Protein AF-A0A968ZT62-F1 (afdb_monomer_lite)

Radius of gyration: 15.63 Å; chains: 1; bounding box: 33×35×37 Å

Foldseek 3Di:
DVVVLVVVQVVCVVDPDARAAEAEDAAPDPVCVVVDDPPPDHDYPVRSVVQVVVCVVVVNRYGYPDVRVVVVVCCVVPVPVVVVVVVVVVPD

Sequence (92 aa):
MHSYTRSLRSQLADTSVRVVELLPPVVDTELAADLLDPSFPRISPEKLVAALLKGLKNNTDEIAPGQSAQLKLMSRLAPGFLFQQMNKNAKR

Structure (mmCIF, N/CA/C/O backbone):
data_AF-A0A968ZT62-F1
#
_entry.id   AF-A0A968ZT62-F1
#
loop_
_atom_site.group_PDB
_atom_site.id
_atom_site.type_symbol
_atom_site.label_atom_id
_atom_site.label_alt_id
_atom_site.label_comp_id
_atom_site.label_asym_id
_atom_site.label_entity_id
_atom_site.label_seq_id
_atom_site.pdbx_PDB_ins_code
_atom_site.Cartn_x
_atom_site.Cartn_y
_atom_site.Cartn_z
_atom_site.occupancy
_atom_site.B_iso_or_equiv
_atom_site.auth_seq_id
_atom_site.auth_comp_id
_atom_site.auth_asym_id
_atom_site.auth_atom_id
_atom_site.pdbx_PDB_model_num
ATOM 1 N N . MET A 1 1 ? 4.025 -10.550 6.028 1.00 75.38 1 MET A N 1
ATOM 2 C CA . MET A 1 1 ? 3.632 -9.148 6.289 1.00 75.38 1 MET A CA 1
ATOM 3 C C . MET A 1 1 ? 2.118 -8.961 6.236 1.00 75.38 1 MET A C 1
ATOM 5 O O . MET A 1 1 ? 1.570 -8.521 7.231 1.00 75.38 1 MET A O 1
ATOM 9 N N . HIS A 1 2 ? 1.421 -9.421 5.192 1.00 90.12 2 HIS A N 1
ATOM 10 C CA . HIS A 1 2 ? -0.046 -9.302 5.092 1.00 90.12 2 HIS A CA 1
ATOM 11 C C . HIS A 1 2 ? -0.865 -9.910 6.255 1.00 90.12 2 HIS A C 1
ATOM 13 O O . HIS A 1 2 ? -1.865 -9.348 6.692 1.00 90.12 2 HIS A O 1
ATOM 19 N N . SER A 1 3 ? -0.459 -11.059 6.807 1.00 93.38 3 SER A N 1
ATOM 20 C CA . SER A 1 3 ? -1.131 -11.618 7.993 1.00 93.38 3 SER A CA 1
ATOM 21 C C . SER A 1 3 ? -0.969 -10.726 9.228 1.00 93.38 3 SER A C 1
ATOM 23 O O . SER A 1 3 ? -1.898 -10.601 10.017 1.00 93.38 3 SER A O 1
ATOM 25 N N . TYR A 1 4 ? 0.187 -10.075 9.371 1.00 95.50 4 TYR A N 1
ATOM 26 C CA . TYR A 1 4 ? 0.489 -9.193 10.493 1.00 95.50 4 TYR A CA 1
ATOM 27 C C . TYR A 1 4 ? -0.380 -7.931 10.465 1.00 95.50 4 TYR A C 1
ATOM 29 O O . TYR A 1 4 ? -1.027 -7.625 11.461 1.00 95.50 4 TYR A O 1
ATOM 37 N N . THR A 1 5 ? -0.472 -7.244 9.322 1.00 96.31 5 THR A N 1
ATOM 38 C CA . THR A 1 5 ? -1.310 -6.039 9.162 1.00 96.31 5 THR A CA 1
ATOM 39 C C . THR A 1 5 ? -2.791 -6.339 9.394 1.00 96.31 5 THR A C 1
ATOM 41 O O . THR A 1 5 ? -3.482 -5.554 10.042 1.00 96.31 5 THR A O 1
ATOM 44 N N . ARG A 1 6 ? -3.282 -7.498 8.932 1.00 95.75 6 ARG A N 1
ATOM 45 C CA . ARG A 1 6 ? -4.656 -7.953 9.193 1.00 95.75 6 ARG A CA 1
ATOM 46 C C . ARG A 1 6 ? -4.918 -8.211 10.674 1.00 95.75 6 ARG A C 1
ATOM 48 O O . ARG A 1 6 ? -5.930 -7.740 11.188 1.00 95.75 6 ARG A O 1
ATOM 55 N N . SER A 1 7 ? -4.020 -8.926 11.350 1.00 97.94 7 SER A N 1
ATOM 56 C CA . SER A 1 7 ? -4.148 -9.186 12.787 1.00 97.94 7 SER A CA 1
ATOM 57 C C . SER A 1 7 ? -4.075 -7.895 13.598 1.00 97.94 7 SER A C 1
ATOM 59 O O . SER A 1 7 ? -4.920 -7.674 14.459 1.00 97.94 7 SER A O 1
ATOM 61 N N . LEU A 1 8 ? -3.131 -7.006 13.280 1.00 97.75 8 LEU A N 1
ATOM 62 C CA . LEU A 1 8 ? -2.970 -5.722 13.961 1.00 97.75 8 LEU A CA 1
ATOM 63 C C . LEU A 1 8 ? -4.212 -4.836 13.805 1.00 97.75 8 LEU A C 1
ATOM 65 O O . LEU A 1 8 ? -4.671 -4.245 14.776 1.00 97.75 8 LEU A O 1
ATOM 69 N N . ARG A 1 9 ? -4.812 -4.797 12.607 1.00 97.56 9 ARG A N 1
ATOM 70 C CA . ARG A 1 9 ? -6.077 -4.084 12.374 1.00 97.56 9 ARG A CA 1
ATOM 71 C C . ARG A 1 9 ? -7.207 -4.616 13.253 1.00 97.56 9 ARG A C 1
ATOM 73 O O . ARG A 1 9 ? -7.967 -3.826 13.792 1.00 97.56 9 ARG A O 1
ATOM 80 N N . SER A 1 10 ? -7.302 -5.938 13.412 1.00 97.75 10 SER A N 1
ATOM 81 C CA . SER A 1 10 ? -8.300 -6.555 14.293 1.00 97.75 10 SER A CA 1
ATOM 82 C C . SER A 1 10 ? -8.045 -6.246 15.768 1.00 97.75 10 SER A C 1
ATOM 84 O O . SER A 1 10 ? -8.998 -6.043 16.507 1.00 97.75 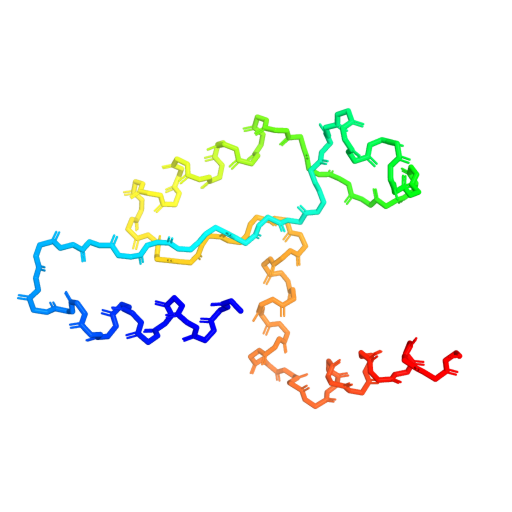10 SER A O 1
ATOM 86 N N . GLN A 1 11 ? -6.783 -6.222 16.202 1.00 98.31 11 GLN A N 1
ATOM 87 C CA . GLN A 1 11 ? -6.407 -5.925 17.590 1.00 98.31 11 GLN A CA 1
ATOM 88 C C . GLN A 1 11 ? -6.675 -4.465 17.973 1.00 98.31 11 GLN A C 1
ATOM 90 O O . GLN A 1 11 ? -6.950 -4.178 19.132 1.00 98.31 11 GLN A O 1
ATOM 95 N N . LEU A 1 12 ? -6.591 -3.547 17.008 1.00 98.19 12 LEU A N 1
ATOM 96 C CA . LEU A 1 12 ? -6.766 -2.109 17.214 1.00 98.19 12 LEU A CA 1
ATOM 97 C C . LEU A 1 12 ? -8.171 -1.601 16.854 1.00 98.19 12 LEU A C 1
ATOM 99 O O . LEU A 1 12 ? -8.378 -0.388 16.844 1.00 98.19 12 LEU A O 1
ATOM 103 N N . ALA A 1 13 ? -9.125 -2.497 16.572 1.00 97.06 13 ALA A N 1
ATOM 104 C CA . ALA A 1 13 ? -10.462 -2.147 16.084 1.00 97.06 13 ALA A CA 1
ATOM 105 C C . ALA A 1 13 ? -11.244 -1.214 17.029 1.00 97.06 13 ALA A C 1
ATOM 107 O O . ALA A 1 13 ? -11.997 -0.369 16.552 1.00 97.06 13 ALA A O 1
ATOM 108 N N . ASP A 1 14 ? -11.004 -1.315 18.341 1.00 97.81 14 ASP A N 1
ATOM 109 C CA . ASP A 1 14 ? -11.654 -0.492 19.373 1.00 97.81 14 ASP A CA 1
ATOM 110 C C . ASP A 1 14 ? -10.837 0.758 19.759 1.00 97.81 14 ASP A C 1
ATOM 112 O O . ASP A 1 14 ? -11.058 1.374 20.802 1.00 97.81 14 ASP A O 1
ATOM 116 N N . THR A 1 15 ? -9.858 1.142 18.935 1.00 98.25 15 THR A N 1
ATOM 117 C CA . THR A 1 15 ? -9.006 2.320 19.151 1.00 98.25 15 THR A CA 1
ATOM 118 C C . THR A 1 15 ? -9.204 3.358 18.047 1.00 98.25 15 THR A C 1
ATOM 120 O O . THR A 1 15 ? -9.848 3.111 17.031 1.00 98.25 15 THR A O 1
ATOM 123 N N . SER A 1 16 ? -8.597 4.535 18.203 1.00 97.75 16 SER A N 1
ATOM 124 C CA . SER A 1 16 ? -8.553 5.555 17.147 1.00 97.75 16 SER A CA 1
ATOM 125 C C . SER A 1 16 ? -7.512 5.273 16.050 1.00 97.75 16 SER A C 1
ATOM 127 O O . SER A 1 16 ? -7.381 6.061 15.111 1.00 97.75 16 SER A O 1
ATOM 129 N N . VAL A 1 17 ? -6.749 4.177 16.147 1.00 97.94 17 VAL A N 1
ATOM 130 C CA . VAL A 1 17 ? -5.647 3.870 15.227 1.00 97.94 17 VAL A CA 1
ATOM 131 C C . VAL A 1 17 ? -6.152 3.083 14.019 1.00 97.94 17 VAL A C 1
ATOM 133 O O . VAL A 1 17 ? -6.627 1.957 14.143 1.00 97.94 17 VAL A O 1
ATOM 136 N N . ARG A 1 18 ? -5.971 3.639 12.815 1.00 96.50 18 ARG A N 1
ATOM 137 C CA . ARG A 1 18 ? -6.289 2.963 11.549 1.00 96.50 18 ARG A CA 1
ATOM 138 C C . ARG A 1 18 ? -5.053 2.304 10.939 1.00 96.50 18 ARG A C 1
ATOM 140 O O . ARG A 1 18 ? -4.047 2.963 10.694 1.00 96.50 18 ARG A O 1
ATOM 147 N N . VAL A 1 19 ? -5.163 1.017 10.609 1.00 97.50 19 VAL A N 1
ATOM 148 C CA . VAL A 1 19 ? -4.082 0.236 9.985 1.00 97.50 19 VAL A CA 1
ATOM 149 C C . VAL A 1 19 ? -4.323 0.086 8.482 1.00 97.50 19 VAL A C 1
ATOM 151 O O . VAL A 1 19 ? -5.227 -0.639 8.054 1.00 97.50 19 VAL A O 1
ATOM 154 N N . VAL A 1 20 ? -3.473 0.731 7.681 1.00 97.25 20 VAL A N 1
ATOM 155 C CA . VAL A 1 20 ? -3.498 0.673 6.211 1.00 97.25 20 VAL A CA 1
ATOM 156 C C . VAL A 1 20 ? -2.243 -0.032 5.699 1.00 97.25 20 VAL A C 1
ATOM 158 O O . VAL A 1 20 ? -1.135 0.275 6.128 1.00 97.25 20 VAL A O 1
ATOM 161 N N . GLU A 1 21 ? -2.411 -0.972 4.771 1.00 96.62 21 GLU A N 1
ATOM 162 C CA . GLU A 1 21 ? -1.316 -1.695 4.122 1.00 96.62 21 GLU A CA 1
ATOM 163 C C . GLU A 1 21 ? -1.169 -1.247 2.663 1.00 96.62 21 GLU A C 1
ATOM 165 O O . GLU A 1 21 ? -2.124 -1.303 1.885 1.00 96.62 21 GLU A O 1
ATOM 170 N N . LEU A 1 22 ? 0.041 -0.834 2.281 1.00 95.69 22 LEU A N 1
ATOM 171 C CA . LEU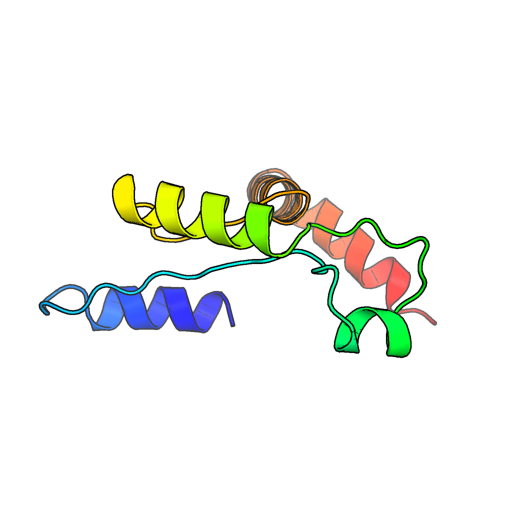 A 1 22 ? 0.422 -0.581 0.894 1.00 95.69 22 LEU A CA 1
ATOM 172 C C . LEU A 1 22 ? 1.194 -1.794 0.366 1.00 95.69 22 LEU A C 1
ATOM 174 O O . LEU A 1 22 ? 2.195 -2.201 0.947 1.00 95.69 22 LEU A O 1
ATOM 178 N N . LEU A 1 23 ? 0.725 -2.355 -0.745 1.00 93.25 23 LEU A N 1
ATOM 179 C CA . LEU A 1 23 ? 1.273 -3.544 -1.401 1.00 93.25 23 LEU A CA 1
ATOM 180 C C . LEU A 1 23 ? 1.850 -3.139 -2.767 1.00 93.25 23 LEU A C 1
ATOM 182 O O . LEU A 1 23 ? 1.219 -3.402 -3.799 1.00 93.25 23 LEU A O 1
ATOM 186 N N . PRO A 1 24 ? 2.998 -2.440 -2.809 1.00 92.06 24 PRO A N 1
ATOM 187 C CA . PRO A 1 24 ? 3.571 -1.987 -4.067 1.00 92.06 24 PRO A CA 1
ATOM 188 C C . PRO A 1 24 ? 4.077 -3.182 -4.897 1.00 92.06 24 PRO A C 1
ATOM 190 O O . PRO A 1 24 ? 4.547 -4.169 -4.327 1.00 92.06 24 PRO A O 1
ATOM 193 N N . PRO A 1 25 ? 3.992 -3.125 -6.237 1.00 89.62 25 PRO A N 1
ATOM 194 C CA . PRO A 1 25 ? 4.827 -3.952 -7.103 1.00 89.62 25 PRO A CA 1
ATOM 195 C C . PRO A 1 25 ? 6.266 -3.395 -7.095 1.00 89.62 25 PRO A C 1
ATOM 197 O O . PRO A 1 25 ? 6.586 -2.507 -6.304 1.00 89.62 25 PRO A O 1
ATOM 200 N N . VAL A 1 26 ? 7.141 -3.876 -7.984 1.00 91.12 26 VAL A N 1
ATOM 201 C CA . VAL A 1 26 ? 8.474 -3.271 -8.157 1.00 91.12 26 VAL A CA 1
ATOM 202 C C . VAL A 1 26 ? 8.322 -1.788 -8.510 1.00 91.12 26 VAL A C 1
ATOM 204 O O . VAL A 1 26 ? 7.583 -1.439 -9.435 1.00 91.12 26 VAL A O 1
ATOM 207 N N . VAL A 1 27 ? 9.004 -0.925 -7.758 1.00 92.88 27 VAL A N 1
ATOM 208 C CA . VAL A 1 27 ? 9.003 0.529 -7.956 1.00 92.88 27 VAL A CA 1
ATOM 209 C C . VAL A 1 27 ? 10.269 0.918 -8.704 1.00 92.88 27 VAL A C 1
ATOM 211 O O . VAL A 1 27 ? 11.332 0.367 -8.436 1.00 92.88 27 VAL A O 1
ATOM 214 N N . ASP A 1 28 ? 10.151 1.853 -9.639 1.00 93.00 28 ASP A N 1
ATOM 215 C CA . ASP A 1 28 ? 11.283 2.360 -10.407 1.00 93.00 28 ASP A CA 1
ATOM 216 C C . ASP A 1 28 ? 12.090 3.368 -9.576 1.00 93.00 28 ASP A C 1
ATOM 218 O O . ASP A 1 28 ? 11.837 4.570 -9.592 1.00 93.00 28 ASP A O 1
ATOM 222 N N . THR A 1 29 ? 13.001 2.846 -8.757 1.00 91.88 29 THR A N 1
ATOM 223 C CA . THR A 1 29 ? 13.940 3.618 -7.934 1.00 91.88 29 THR A CA 1
ATOM 224 C C . THR A 1 29 ? 15.374 3.223 -8.269 1.00 91.88 29 THR A C 1
ATOM 226 O O . THR A 1 29 ? 15.610 2.127 -8.778 1.00 91.88 29 THR A O 1
ATOM 229 N N . GLU A 1 30 ? 16.343 4.077 -7.932 1.00 90.88 30 GLU A N 1
ATOM 230 C CA . GLU A 1 30 ? 17.776 3.783 -8.115 1.00 90.88 30 GLU A CA 1
ATOM 231 C C . GLU A 1 30 ? 18.170 2.453 -7.449 1.00 90.88 30 GLU A C 1
ATOM 233 O O . GLU A 1 30 ? 18.788 1.599 -8.075 1.00 90.88 30 GLU A O 1
ATOM 238 N N . LEU A 1 31 ? 17.672 2.199 -6.232 1.00 88.81 31 LEU A N 1
ATOM 239 C CA . LEU A 1 31 ? 17.875 0.928 -5.531 1.00 88.81 31 LEU A CA 1
ATOM 240 C C . LEU A 1 31 ? 17.376 -0.287 -6.334 1.00 88.81 31 LEU A C 1
ATOM 242 O O . LEU A 1 31 ? 17.999 -1.345 -6.318 1.00 88.81 31 LEU A O 1
ATOM 246 N N . ALA A 1 32 ? 16.233 -0.166 -7.011 1.00 87.88 32 ALA A N 1
ATOM 247 C CA . ALA A 1 32 ? 15.690 -1.250 -7.825 1.00 87.88 32 ALA A CA 1
ATOM 248 C C . ALA A 1 32 ? 16.451 -1.419 -9.148 1.00 87.88 32 ALA A C 1
ATOM 250 O O . ALA A 1 32 ? 16.525 -2.537 -9.657 1.00 87.88 32 ALA A O 1
ATOM 251 N N . ALA A 1 33 ? 17.014 -0.341 -9.702 1.00 85.31 33 ALA A N 1
ATOM 252 C CA . ALA A 1 33 ? 17.825 -0.394 -10.914 1.00 85.31 33 ALA A CA 1
ATOM 253 C C . ALA A 1 33 ? 19.096 -1.233 -10.718 1.00 85.31 33 ALA A C 1
ATOM 255 O O . ALA A 1 33 ? 19.441 -2.007 -11.607 1.00 85.31 33 ALA A O 1
ATOM 256 N N . ASP A 1 34 ? 19.709 -1.149 -9.537 1.00 84.38 34 ASP A N 1
ATOM 257 C CA . ASP A 1 34 ? 20.943 -1.875 -9.220 1.00 84.38 34 ASP A CA 1
ATOM 258 C C . ASP A 1 34 ? 20.707 -3.341 -8.818 1.00 84.38 34 ASP A C 1
ATOM 260 O O . ASP A 1 34 ? 21.605 -4.176 -8.932 1.00 84.38 34 ASP A O 1
ATOM 264 N N . LEU A 1 35 ? 19.504 -3.674 -8.335 1.00 84.00 35 LEU A N 1
ATOM 265 C CA . LEU A 1 35 ? 19.201 -4.986 -7.747 1.00 84.00 35 LEU A CA 1
ATOM 266 C C . LEU A 1 35 ? 18.342 -5.896 -8.629 1.00 84.00 35 LEU A C 1
ATOM 268 O O . LEU A 1 35 ? 18.282 -7.101 -8.374 1.00 84.00 35 LEU A O 1
ATOM 272 N N . LEU A 1 36 ? 17.630 -5.351 -9.619 1.00 84.31 36 LEU A N 1
ATOM 273 C CA . LEU A 1 36 ? 16.619 -6.086 -10.379 1.00 84.31 36 LEU A CA 1
ATOM 274 C C . LEU A 1 36 ? 16.803 -5.926 -11.886 1.00 84.31 36 LEU A C 1
ATOM 276 O O . LEU A 1 36 ? 17.130 -4.852 -12.385 1.00 84.31 36 LEU A O 1
ATOM 280 N N . ASP A 1 37 ? 16.482 -6.994 -12.620 1.00 83.62 37 ASP A N 1
ATOM 281 C CA . ASP A 1 37 ? 16.483 -6.993 -14.083 1.00 83.62 37 ASP A CA 1
ATOM 282 C C . ASP A 1 37 ? 15.592 -5.844 -14.628 1.00 83.62 37 ASP A C 1
ATOM 284 O O . ASP A 1 37 ? 14.456 -5.655 -14.164 1.00 83.62 37 ASP A O 1
ATOM 288 N N . PRO A 1 38 ? 16.086 -5.033 -15.583 1.00 80.44 38 PRO A N 1
ATOM 289 C CA . PRO A 1 38 ? 15.331 -3.929 -16.181 1.00 80.44 38 PRO A CA 1
ATOM 290 C C . PRO A 1 38 ? 14.072 -4.371 -16.939 1.00 80.44 38 PRO A C 1
ATOM 292 O O . PRO A 1 38 ? 13.179 -3.556 -17.153 1.00 80.44 38 PRO A O 1
ATOM 295 N N . SER A 1 39 ? 13.955 -5.650 -17.305 1.00 83.62 39 SER A N 1
ATOM 296 C CA . SER A 1 39 ? 12.764 -6.214 -17.947 1.00 83.62 39 SER A CA 1
ATOM 297 C C . SER A 1 39 ? 11.581 -6.433 -16.995 1.00 83.62 39 SER A C 1
ATOM 299 O O . SER A 1 39 ? 10.452 -6.613 -17.462 1.00 83.62 39 SER A O 1
ATOM 301 N N . PHE A 1 40 ? 11.785 -6.397 -15.669 1.00 82.81 40 PHE A N 1
ATOM 302 C CA . PHE A 1 40 ? 10.673 -6.497 -14.722 1.00 82.81 40 PHE A CA 1
ATOM 303 C C . PHE A 1 40 ? 9.749 -5.281 -14.851 1.00 82.81 40 PHE A C 1
ATOM 305 O O . PHE A 1 40 ? 10.232 -4.154 -14.774 1.00 82.81 40 PHE A O 1
ATOM 312 N N . PRO A 1 41 ? 8.418 -5.457 -14.971 1.00 85.19 41 PRO A N 1
ATOM 313 C CA . PRO A 1 41 ? 7.513 -4.320 -15.052 1.00 85.19 41 PRO A CA 1
ATOM 314 C C . PRO A 1 41 ? 7.536 -3.506 -13.754 1.00 85.19 41 PRO A C 1
ATOM 316 O O . PRO A 1 41 ? 7.272 -4.045 -12.674 1.00 85.19 41 PRO A O 1
ATOM 319 N N . ARG A 1 42 ? 7.801 -2.202 -13.875 1.00 90.06 42 ARG A N 1
ATOM 320 C CA . ARG A 1 42 ? 7.930 -1.272 -12.744 1.00 90.06 42 ARG A CA 1
ATOM 321 C C . ARG A 1 42 ? 6.819 -0.230 -12.746 1.00 90.06 42 ARG A C 1
ATOM 323 O O . ARG A 1 42 ? 6.312 0.168 -13.796 1.00 90.06 42 ARG A O 1
ATOM 330 N N . ILE A 1 43 ? 6.438 0.223 -11.557 1.00 93.31 43 ILE A N 1
ATOM 331 C CA . ILE A 1 43 ? 5.589 1.402 -11.374 1.00 93.31 43 ILE A CA 1
ATOM 332 C C . ILE A 1 43 ? 6.464 2.603 -11.012 1.00 93.31 43 ILE A C 1
ATOM 334 O O . ILE A 1 43 ? 7.403 2.462 -10.233 1.00 93.31 43 ILE A O 1
ATOM 338 N N . SER A 1 44 ? 6.147 3.788 -11.537 1.00 94.56 44 SER A N 1
ATOM 339 C CA . SER A 1 44 ? 6.860 5.000 -11.126 1.00 94.56 44 SER A CA 1
ATOM 340 C C . SER A 1 44 ? 6.509 5.379 -9.675 1.00 94.56 44 SER A C 1
ATOM 342 O O . SER A 1 44 ? 5.381 5.107 -9.230 1.00 94.56 44 SER A O 1
ATOM 344 N N . PRO A 1 45 ? 7.423 6.027 -8.932 1.00 95.06 45 PRO A N 1
ATOM 345 C CA . PRO A 1 45 ? 7.146 6.518 -7.584 1.00 95.06 45 PRO A CA 1
ATOM 346 C C . PRO A 1 45 ? 5.898 7.409 -7.517 1.00 95.06 45 PRO A C 1
ATOM 348 O O . PRO A 1 45 ? 5.065 7.254 -6.624 1.00 95.06 45 PRO A O 1
ATOM 351 N N . GLU A 1 46 ? 5.691 8.277 -8.506 1.00 96.06 46 GLU A N 1
ATOM 352 C CA . GLU A 1 46 ? 4.552 9.202 -8.566 1.00 96.06 46 GLU A CA 1
ATOM 353 C C . GLU A 1 46 ? 3.232 8.439 -8.683 1.00 96.06 46 GLU A C 1
ATOM 355 O O . GLU A 1 46 ? 2.253 8.766 -8.009 1.00 96.06 46 GLU A O 1
ATOM 360 N N . LYS A 1 47 ? 3.197 7.382 -9.505 1.00 95.38 47 LYS A N 1
ATOM 361 C CA . LYS A 1 47 ? 2.012 6.526 -9.651 1.00 95.38 47 LYS A CA 1
ATOM 362 C C . LYS A 1 47 ? 1.719 5.751 -8.368 1.00 95.38 47 LYS A C 1
ATOM 364 O O . LYS A 1 47 ? 0.548 5.602 -8.011 1.00 95.38 47 LYS A O 1
ATOM 369 N N . LEU A 1 48 ? 2.752 5.280 -7.666 1.00 95.88 48 LEU A N 1
ATOM 370 C CA . LEU A 1 48 ? 2.593 4.631 -6.365 1.00 95.88 48 LEU A CA 1
ATOM 371 C C . LEU A 1 48 ? 1.996 5.599 -5.335 1.00 95.88 48 LEU A C 1
ATOM 373 O O . LEU A 1 48 ? 1.009 5.266 -4.677 1.00 95.88 48 LEU A O 1
ATOM 377 N N . VAL A 1 49 ? 2.554 6.807 -5.234 1.00 96.38 49 VAL A N 1
ATOM 378 C CA . VAL A 1 49 ? 2.081 7.847 -4.309 1.00 96.38 49 VAL A CA 1
ATOM 379 C C . VAL A 1 49 ? 0.651 8.267 -4.645 1.00 96.38 49 VAL A C 1
ATOM 381 O O . VAL A 1 49 ? -0.192 8.350 -3.752 1.00 96.38 49 VAL A O 1
ATOM 384 N N . ALA A 1 50 ? 0.324 8.456 -5.925 1.00 97.38 50 ALA A N 1
ATOM 385 C CA . ALA A 1 50 ? -1.036 8.775 -6.352 1.00 97.38 50 ALA A CA 1
ATOM 386 C C . ALA A 1 50 ? -2.039 7.679 -5.945 1.00 97.38 50 ALA A C 1
ATOM 388 O O . ALA A 1 50 ? -3.133 7.983 -5.461 1.00 97.38 50 ALA A O 1
ATOM 389 N N . ALA A 1 51 ? -1.662 6.403 -6.088 1.00 96.56 51 ALA A N 1
ATOM 390 C CA . ALA A 1 51 ? -2.486 5.279 -5.655 1.00 96.56 51 ALA A CA 1
ATOM 391 C C . ALA A 1 51 ? -2.659 5.234 -4.129 1.00 96.56 51 ALA A C 1
ATOM 393 O O . ALA A 1 51 ? -3.776 5.015 -3.656 1.00 96.56 51 ALA A O 1
ATOM 394 N N . LEU A 1 52 ? -1.589 5.491 -3.368 1.00 97.12 52 LEU A N 1
ATOM 395 C CA . LEU A 1 52 ? -1.634 5.597 -1.909 1.00 97.12 52 LEU A CA 1
ATOM 396 C C . LEU A 1 52 ? -2.611 6.694 -1.470 1.00 97.12 52 LEU A C 1
ATOM 398 O O . LEU A 1 52 ? -3.550 6.419 -0.728 1.00 97.12 52 LEU A O 1
ATOM 402 N N . LEU A 1 53 ? -2.445 7.917 -1.980 1.00 98.06 53 LEU A N 1
ATOM 403 C CA . LEU A 1 53 ? -3.305 9.051 -1.632 1.00 98.06 53 LEU A CA 1
ATOM 404 C C . LEU A 1 53 ? -4.771 8.792 -1.990 1.00 98.06 53 LEU A C 1
ATOM 406 O O . LEU A 1 53 ? -5.666 9.120 -1.211 1.00 98.06 53 LEU A O 1
ATOM 410 N N . LYS A 1 54 ? -5.033 8.172 -3.146 1.00 97.69 54 LYS A N 1
ATOM 411 C CA . LYS A 1 54 ? -6.387 7.772 -3.545 1.00 97.69 54 LYS A CA 1
ATOM 412 C C . LYS A 1 54 ? -6.980 6.736 -2.586 1.00 97.69 54 LYS A C 1
ATOM 414 O O . LYS A 1 54 ? -8.132 6.875 -2.187 1.00 97.69 54 LYS A O 1
ATOM 419 N N . GLY A 1 55 ? -6.213 5.717 -2.203 1.00 97.19 55 GLY A N 1
ATOM 420 C CA . GLY A 1 55 ? -6.667 4.687 -1.268 1.00 97.19 55 GLY A CA 1
ATOM 421 C C . GLY A 1 55 ? -6.948 5.237 0.132 1.00 97.19 55 GLY A C 1
ATOM 422 O O . GLY A 1 55 ? -7.967 4.896 0.729 1.00 97.19 55 GLY A O 1
ATOM 423 N N . LEU A 1 56 ? -6.106 6.154 0.618 1.00 97.06 56 LEU A N 1
ATOM 424 C CA . LEU A 1 56 ? -6.326 6.845 1.890 1.00 97.06 56 LEU A CA 1
ATOM 425 C C . LEU A 1 56 ? -7.632 7.648 1.872 1.00 97.06 56 LEU A C 1
ATOM 427 O O . LEU A 1 56 ? -8.454 7.470 2.771 1.00 97.06 56 LEU A O 1
ATOM 431 N N . LYS A 1 57 ? -7.861 8.452 0.820 1.00 97.75 57 LYS A N 1
ATOM 432 C CA . LYS A 1 57 ? -9.101 9.231 0.627 1.00 97.75 57 LYS A CA 1
ATOM 433 C C . LYS A 1 57 ? -10.356 8.356 0.559 1.00 97.75 57 LYS A C 1
ATOM 435 O O . LYS A 1 57 ? -11.408 8.769 1.030 1.00 97.75 57 LYS A O 1
ATOM 440 N N . ASN A 1 58 ? -10.241 7.154 -0.001 1.00 97.38 58 ASN A N 1
ATOM 441 C CA . ASN A 1 58 ? -11.365 6.237 -0.200 1.00 97.38 58 ASN A CA 1
ATOM 442 C C . ASN A 1 58 ? -11.607 5.278 0.974 1.00 97.38 58 ASN A C 1
ATOM 444 O O . ASN A 1 58 ? -12.421 4.368 0.849 1.00 97.38 58 ASN A O 1
ATOM 448 N N . ASN A 1 59 ? -10.900 5.440 2.094 1.00 96.25 59 ASN A N 1
ATOM 449 C CA . ASN A 1 59 ? -10.957 4.503 3.216 1.00 96.25 59 ASN A CA 1
ATOM 450 C C . ASN A 1 59 ? -10.626 3.046 2.832 1.00 96.25 59 ASN A C 1
ATOM 452 O O . ASN A 1 59 ? -11.149 2.096 3.404 1.00 96.25 59 ASN A O 1
ATOM 456 N N . THR A 1 60 ? -9.697 2.859 1.892 1.00 96.44 60 THR A N 1
ATOM 457 C CA . THR A 1 60 ? -9.194 1.535 1.514 1.00 96.44 60 THR A CA 1
ATOM 458 C C . THR A 1 60 ? -8.099 1.088 2.483 1.00 96.44 60 THR A C 1
ATOM 460 O O . THR A 1 60 ? -7.063 1.741 2.576 1.00 96.44 60 THR A O 1
ATOM 463 N N . ASP A 1 61 ? -8.292 -0.036 3.174 1.00 95.88 61 ASP A N 1
ATOM 464 C CA . ASP A 1 61 ? -7.317 -0.543 4.158 1.00 95.88 61 ASP A CA 1
ATOM 465 C C . ASP A 1 61 ? -6.153 -1.332 3.551 1.00 95.88 61 ASP A C 1
ATOM 467 O O . ASP A 1 61 ? -5.130 -1.539 4.201 1.00 95.88 61 ASP A O 1
ATOM 471 N N . GLU A 1 62 ? -6.298 -1.783 2.308 1.00 95.56 62 GLU A N 1
ATOM 472 C CA . GLU A 1 62 ? -5.279 -2.540 1.585 1.00 95.56 62 GLU A CA 1
ATOM 473 C C . GLU A 1 62 ? -5.168 -2.022 0.151 1.00 95.56 62 GLU A C 1
ATOM 475 O O . GLU A 1 62 ? -6.006 -2.320 -0.708 1.00 95.56 62 GLU A O 1
ATOM 480 N N . ILE A 1 63 ? -4.120 -1.247 -0.102 1.00 96.25 63 ILE A N 1
ATOM 481 C CA . ILE A 1 63 ? -3.882 -0.525 -1.348 1.00 96.25 63 ILE A CA 1
ATOM 482 C C . ILE A 1 63 ? -2.848 -1.305 -2.155 1.00 96.25 63 ILE A C 1
ATOM 484 O O . ILE A 1 63 ? -1.675 -1.344 -1.804 1.00 96.25 63 ILE A O 1
ATOM 488 N N . ALA A 1 64 ? -3.276 -1.935 -3.247 1.00 93.62 64 ALA A N 1
ATOM 489 C CA . ALA A 1 64 ? -2.415 -2.755 -4.099 1.00 93.62 64 ALA A CA 1
ATOM 490 C C . ALA A 1 64 ? -2.420 -2.211 -5.538 1.00 93.62 64 ALA A C 1
ATOM 492 O O . ALA A 1 64 ? -3.293 -2.585 -6.315 1.00 93.62 64 ALA A O 1
ATOM 493 N N . PRO A 1 65 ? -1.514 -1.295 -5.918 1.00 91.81 65 PRO A N 1
ATOM 494 C CA . PRO A 1 65 ? -1.468 -0.777 -7.281 1.00 91.81 65 PRO A CA 1
ATOM 495 C C . PRO A 1 65 ? -0.834 -1.773 -8.264 1.00 91.81 65 PRO A C 1
ATOM 497 O O . PRO A 1 65 ? 0.005 -2.595 -7.902 1.00 91.81 65 PRO A O 1
ATOM 500 N N . GLY A 1 66 ? -1.211 -1.671 -9.540 1.00 86.12 66 GLY A N 1
ATOM 501 C CA . GLY A 1 66 ? -0.603 -2.453 -10.620 1.00 86.12 66 GLY A CA 1
ATOM 502 C C . GLY A 1 66 ? -0.790 -3.967 -10.463 1.00 86.12 66 GLY A C 1
ATOM 503 O O . GLY A 1 66 ? -1.863 -4.436 -10.083 1.00 86.12 66 GLY A O 1
ATOM 504 N N . GLN A 1 67 ? 0.265 -4.738 -10.749 1.00 82.69 67 GLN A N 1
ATOM 505 C CA . GLN A 1 67 ? 0.236 -6.210 -10.722 1.00 82.69 67 GLN A CA 1
ATOM 506 C C . GLN A 1 67 ? -0.134 -6.787 -9.346 1.00 82.69 67 GLN A C 1
ATOM 508 O O . GLN A 1 67 ? -0.730 -7.864 -9.266 1.00 82.69 67 GLN A O 1
ATOM 513 N N . SER A 1 68 ? 0.144 -6.057 -8.263 1.00 84.88 68 SER A N 1
ATOM 514 C CA . SER A 1 68 ? -0.217 -6.474 -6.907 1.00 84.88 68 SER A CA 1
ATOM 515 C C . SER A 1 68 ? -1.731 -6.632 -6.725 1.00 84.88 68 SER A C 1
ATOM 517 O O . SER A 1 68 ? -2.160 -7.557 -6.037 1.00 84.88 68 SER A O 1
ATOM 519 N N . ALA A 1 69 ? -2.561 -5.800 -7.374 1.00 85.88 69 ALA A N 1
ATOM 520 C CA . ALA A 1 69 ? -4.020 -5.977 -7.357 1.00 85.88 69 ALA A CA 1
ATOM 521 C C . ALA A 1 69 ? -4.439 -7.299 -8.003 1.00 85.88 69 ALA A C 1
ATOM 523 O O . ALA A 1 69 ? -5.317 -7.991 -7.489 1.00 85.88 69 ALA A O 1
ATOM 524 N N . GLN A 1 70 ? -3.808 -7.657 -9.122 1.00 85.12 70 GLN A N 1
ATOM 525 C CA . GLN A 1 70 ? -4.157 -8.862 -9.863 1.00 85.12 70 GLN A CA 1
ATOM 526 C C . GLN A 1 70 ? -3.761 -10.120 -9.090 1.00 85.12 70 GLN A C 1
ATOM 528 O O . GLN A 1 70 ? -4.569 -11.037 -8.959 1.00 85.12 70 GLN A O 1
ATOM 533 N N . LEU A 1 71 ? -2.571 -10.128 -8.482 1.00 85.56 71 LEU A N 1
ATOM 534 C CA . LEU A 1 71 ? -2.144 -11.201 -7.582 1.00 85.56 71 LEU A CA 1
ATOM 535 C C . LEU A 1 71 ? -3.059 -11.324 -6.360 1.00 85.56 71 LEU A C 1
ATOM 537 O O . LEU A 1 71 ? -3.432 -12.434 -5.985 1.00 85.56 71 LEU A O 1
ATOM 541 N N . LYS A 1 72 ? -3.477 -10.198 -5.772 1.00 85.69 72 LYS A N 1
ATOM 542 C CA . LYS A 1 72 ? -4.433 -10.176 -4.658 1.00 85.69 72 LYS A CA 1
ATOM 543 C C . LYS A 1 72 ? -5.803 -10.732 -5.052 1.00 85.69 72 LYS A C 1
ATOM 545 O O . LYS A 1 72 ? -6.446 -11.409 -4.256 1.00 85.69 72 LYS A O 1
ATOM 550 N N . LEU A 1 73 ? -6.279 -10.448 -6.261 1.00 87.81 73 LEU A N 1
ATOM 551 C CA . LEU A 1 73 ? -7.533 -11.013 -6.749 1.00 87.81 73 LEU A CA 1
ATOM 552 C C . LEU A 1 73 ? -7.394 -12.522 -6.998 1.00 87.81 73 LEU A C 1
ATOM 554 O O . LEU A 1 73 ? -8.238 -13.301 -6.561 1.00 87.81 73 LEU A O 1
ATOM 558 N N . MET A 1 74 ? -6.299 -12.945 -7.631 1.00 87.81 74 MET A N 1
ATOM 559 C CA . MET A 1 74 ? -6.022 -14.357 -7.907 1.00 87.81 74 MET A CA 1
ATOM 560 C C . MET A 1 74 ? -5.834 -15.185 -6.637 1.00 87.81 74 MET A C 1
ATOM 562 O O . MET A 1 74 ? -6.309 -16.317 -6.584 1.00 87.81 74 MET A O 1
ATOM 566 N N . SER A 1 75 ? -5.222 -14.628 -5.589 1.00 86.25 75 SER A N 1
ATOM 567 C CA . SER A 1 75 ? -5.102 -15.316 -4.299 1.00 86.25 75 SER A CA 1
ATOM 568 C C . SER A 1 75 ? -6.459 -15.576 -3.639 1.00 86.25 75 SER A C 1
ATOM 570 O O . SER A 1 75 ? -6.576 -16.492 -2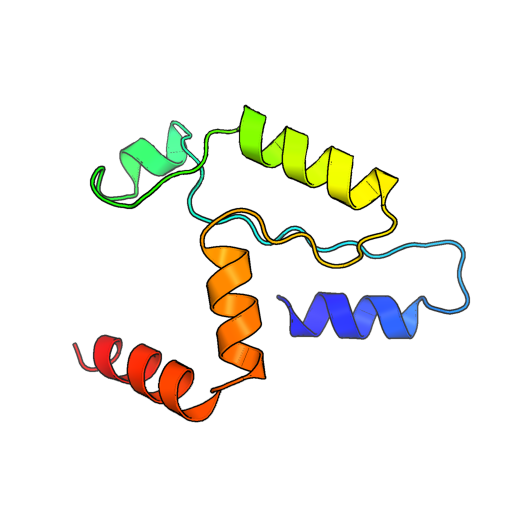.830 1.00 86.25 75 SER A O 1
ATOM 572 N N . ARG A 1 76 ? -7.497 -14.813 -4.010 1.00 88.00 76 ARG A N 1
ATOM 573 C CA . ARG A 1 76 ? -8.877 -15.017 -3.550 1.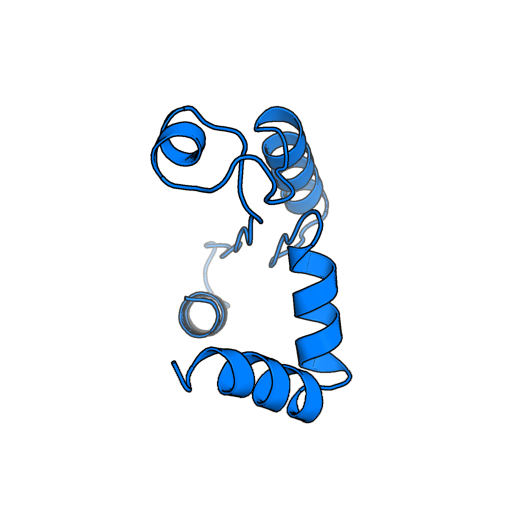00 88.00 76 ARG A CA 1
ATOM 574 C C . ARG A 1 76 ? -9.660 -15.974 -4.443 1.00 88.00 76 ARG A C 1
ATOM 576 O O . ARG A 1 76 ? -10.406 -16.793 -3.923 1.00 88.00 76 ARG A O 1
ATOM 583 N N . LEU A 1 77 ? -9.520 -15.851 -5.764 1.00 92.81 77 LEU A N 1
ATOM 584 C CA . LEU A 1 77 ? -10.337 -16.599 -6.728 1.00 92.81 77 LEU A CA 1
ATOM 585 C C . LEU A 1 77 ? -9.768 -17.980 -7.075 1.00 92.81 77 LEU A C 1
ATOM 587 O O . LEU A 1 77 ? -10.529 -18.906 -7.331 1.00 92.81 77 LEU A O 1
ATOM 591 N N . ALA A 1 78 ? -8.443 -18.130 -7.090 1.00 92.31 78 ALA A N 1
ATOM 592 C CA . ALA A 1 78 ? -7.770 -19.364 -7.489 1.00 92.31 78 ALA A CA 1
ATOM 593 C C . ALA A 1 78 ? -6.500 -19.633 -6.648 1.00 92.31 78 ALA A C 1
ATOM 595 O O . ALA A 1 78 ? -5.401 -19.765 -7.202 1.00 92.31 78 ALA A O 1
ATOM 596 N N . PRO A 1 79 ? -6.616 -19.746 -5.309 1.00 88.94 79 PRO A N 1
ATOM 597 C CA . PRO A 1 79 ? -5.463 -19.905 -4.419 1.00 88.94 79 PRO A CA 1
ATOM 598 C C . PRO A 1 79 ? -4.615 -21.145 -4.737 1.00 88.94 79 PRO A C 1
ATOM 600 O O . PRO A 1 79 ? -3.389 -21.075 -4.688 1.00 88.94 79 PRO A O 1
ATOM 603 N N . GLY A 1 80 ? -5.242 -22.265 -5.121 1.00 90.69 80 GLY A N 1
ATOM 604 C CA . GLY A 1 80 ? -4.529 -23.500 -5.468 1.00 90.69 80 GLY A CA 1
ATOM 605 C C . GLY A 1 80 ? -3.644 -23.358 -6.710 1.00 90.69 80 GLY A C 1
ATOM 606 O O . GLY A 1 80 ? -2.508 -23.829 -6.713 1.00 90.69 80 GLY A O 1
ATOM 607 N N . PHE A 1 81 ? -4.127 -22.649 -7.736 1.00 89.50 81 PHE A N 1
ATOM 608 C CA . PHE A 1 81 ? -3.341 -22.362 -8.938 1.00 89.50 81 PHE A CA 1
ATOM 609 C C . PHE A 1 81 ? -2.142 -21.466 -8.612 1.00 89.50 81 PHE A C 1
ATOM 611 O O . PHE A 1 81 ? -1.015 -21.779 -8.994 1.00 89.50 81 PHE A O 1
ATOM 618 N N . LEU A 1 82 ? -2.367 -20.381 -7.860 1.00 87.12 82 LEU A N 1
ATOM 619 C CA . LEU A 1 82 ? -1.298 -19.460 -7.474 1.00 87.12 82 LEU A CA 1
ATOM 620 C C . LEU A 1 82 ? -0.228 -20.167 -6.628 1.00 87.12 82 LEU A C 1
ATOM 622 O O . LEU A 1 82 ? 0.963 -19.997 -6.878 1.00 87.12 82 LEU A O 1
ATOM 626 N N . PHE A 1 83 ? -0.645 -21.018 -5.688 1.00 88.00 83 PHE A N 1
ATOM 627 C CA . PHE A 1 83 ? 0.259 -21.823 -4.867 1.00 88.00 83 PHE A CA 1
ATOM 628 C C . PHE A 1 83 ? 1.120 -22.773 -5.710 1.00 88.00 83 PHE A C 1
ATOM 630 O O . PHE A 1 83 ? 2.338 -22.827 -5.543 1.00 88.00 83 PHE A O 1
ATOM 637 N N . GLN A 1 84 ? 0.516 -23.485 -6.667 1.00 90.19 84 GLN A N 1
ATOM 638 C CA . GLN A 1 84 ? 1.266 -24.334 -7.595 1.00 90.19 84 GLN A CA 1
ATOM 639 C C . GLN A 1 84 ? 2.261 -23.524 -8.431 1.00 90.19 84 GLN A C 1
ATOM 641 O O . GLN A 1 84 ? 3.400 -23.954 -8.605 1.00 90.19 84 GLN A O 1
ATOM 646 N N . GLN A 1 85 ? 1.860 -22.351 -8.926 1.00 87.62 85 GLN A N 1
ATOM 647 C CA . GLN A 1 85 ? 2.726 -21.488 -9.725 1.00 87.62 85 GLN A CA 1
ATOM 648 C C . GLN A 1 85 ? 3.926 -20.969 -8.921 1.00 87.62 85 GLN A C 1
ATOM 650 O O . GLN A 1 85 ? 5.048 -20.987 -9.424 1.00 87.62 85 GLN A O 1
ATOM 655 N N . MET A 1 86 ? 3.720 -20.570 -7.663 1.00 84.44 86 MET A N 1
ATOM 656 C CA . MET A 1 86 ? 4.807 -20.171 -6.763 1.00 84.44 86 MET A CA 1
ATOM 657 C C . MET A 1 86 ? 5.790 -21.323 -6.514 1.00 84.44 86 MET A C 1
ATOM 659 O O . M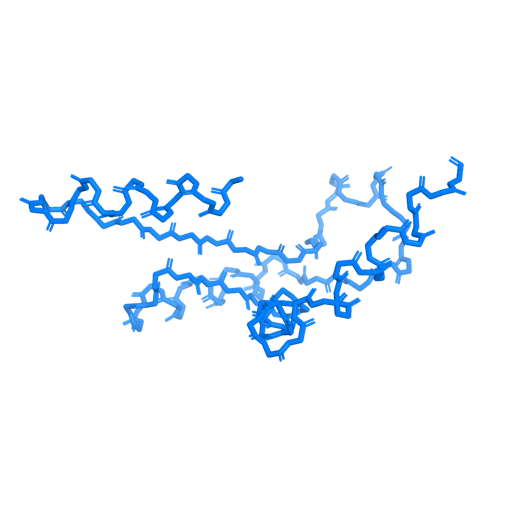ET A 1 86 ? 7.002 -21.128 -6.578 1.00 84.44 86 MET A O 1
ATOM 663 N N . ASN A 1 87 ? 5.279 -22.538 -6.305 1.00 88.25 87 ASN A N 1
ATOM 664 C CA . ASN A 1 87 ? 6.110 -23.706 -6.006 1.00 88.25 87 ASN A CA 1
ATOM 665 C C . ASN A 1 87 ? 6.856 -24.267 -7.225 1.00 88.25 87 ASN A C 1
ATOM 667 O O . ASN A 1 87 ? 7.877 -24.932 -7.059 1.00 88.25 87 ASN A O 1
ATOM 671 N N . LYS A 1 88 ? 6.395 -23.995 -8.452 1.00 84.75 88 LYS A N 1
ATOM 672 C CA . LYS A 1 88 ? 7.136 -24.354 -9.674 1.00 84.75 88 LYS A CA 1
ATOM 673 C C . LYS A 1 88 ? 8.475 -23.623 -9.767 1.00 84.75 88 LYS A C 1
ATOM 675 O O . LYS A 1 88 ? 9.457 -24.219 -10.191 1.00 84.75 88 LYS A O 1
ATOM 680 N N . ASN A 1 89 ? 8.522 -22.369 -9.322 1.00 64.12 89 ASN A N 1
ATOM 681 C CA . ASN A 1 89 ? 9.732 -21.546 -9.360 1.00 64.12 89 ASN A CA 1
ATOM 682 C C . ASN A 1 89 ? 10.698 -21.828 -8.196 1.00 64.12 89 ASN A C 1
ATOM 684 O O . ASN A 1 89 ? 11.847 -21.406 -8.256 1.00 64.12 89 ASN A O 1
ATOM 688 N N . ALA A 1 90 ? 10.247 -22.547 -7.162 1.00 60.47 90 ALA A N 1
ATOM 689 C CA . ALA A 1 90 ? 11.056 -22.923 -6.002 1.00 60.47 90 ALA A CA 1
ATOM 690 C C . ALA A 1 90 ? 11.907 -24.191 -6.223 1.00 60.47 90 ALA A C 1
ATOM 692 O O . ALA A 1 90 ? 12.792 -24.469 -5.424 1.00 60.47 90 ALA A O 1
ATOM 693 N N . LYS A 1 91 ? 11.655 -24.968 -7.289 1.00 52.53 91 LYS A N 1
ATOM 694 C CA . LYS A 1 91 ? 12.422 -26.181 -7.640 1.00 52.53 91 LYS A CA 1
ATOM 695 C C . LYS A 1 91 ? 13.652 -25.888 -8.519 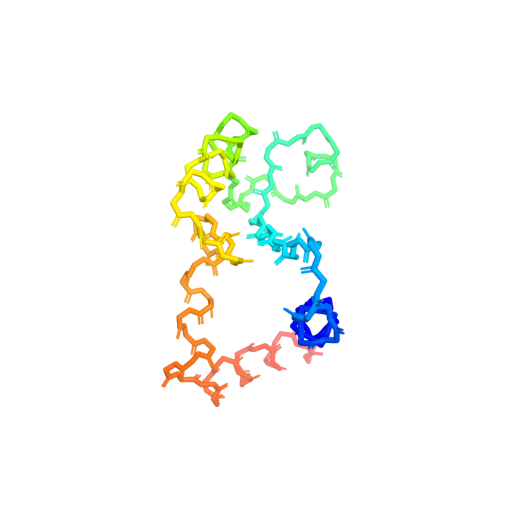1.00 52.53 91 LYS A C 1
ATOM 697 O O . LYS A 1 91 ? 13.890 -26.613 -9.483 1.00 52.53 91 LYS A O 1
ATOM 702 N N . ARG A 1 92 ? 14.392 -24.819 -8.228 1.00 48.34 92 ARG A N 1
ATOM 703 C CA . ARG A 1 92 ? 15.709 -24.574 -8.835 1.00 48.34 92 ARG A CA 1
ATOM 704 C C . ARG A 1 92 ? 16.809 -24.952 -7.864 1.00 48.34 92 ARG A C 1
ATOM 706 O O . ARG A 1 92 ? 16.648 -24.616 -6.673 1.00 48.34 92 ARG A O 1
#

Secondary structure (DSSP, 8-state):
-HHHHHHHHHHTTTSS----EE----B--HHHHHHS-TTS--B-HHHHHHHHHHHHHTT-SEE--THHHHHHHHHHH-HHHHHHHHHHTT--

pLDDT: mean 90.28, std 9.03, range [48.34, 98.31]